Protein AF-A0A443S3I1-F1 (afdb_monomer)

Mean predicted aligned error: 8.2 Å

Nearest PDB structures (foldseek):
  3vgo-assembly1_A  TM=4.496E-01  e=1.758E+00  Homo sapiens
  8gcy-assembly1_A  TM=4.564E-01  e=2.356E+00  Homo sapiens
  3hnp-assembly1_C  TM=3.232E-01  e=4.756E+00  Bacillus cereus ATCC 14579

Sequence (122 aa):
MRLKFSSIVTVADIKLKEYNVKFSNVTFQVNGKDVEHPEMYSLLADYLSEPFTVKRSNNDEIELYLNRNHTLLSTNVQRGFVTLFDVNFAQLKLNESDYETTEECIYGVCKTKYRVYSNKES

Solvent-accessible surface area (backbone atoms only — not comparable to full-atom values): 7464 Å² total; per-residue (Å²): 139,50,80,46,81,48,60,51,76,48,78,44,80,78,50,102,49,35,34,36,40,30,39,37,80,63,46,47,24,53,74,85,37,78,58,84,65,54,70,69,58,46,52,47,36,55,55,45,43,46,58,34,38,41,36,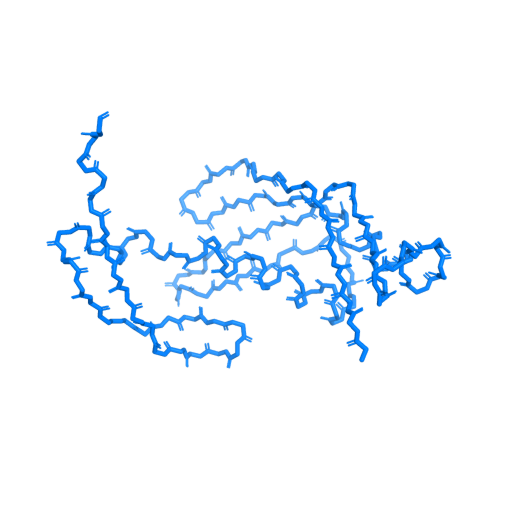49,48,95,84,70,46,82,42,79,50,64,89,61,94,66,54,72,67,46,51,48,53,53,48,50,55,52,47,69,68,57,60,52,70,89,71,55,56,84,90,44,57,66,52,76,51,78,46,82,44,90,92,42,84,38,83,45,79,50,72,55,76,80,81,73,82,128

InterPro domains:
  IPR001747 Vitellogenin, N-terminal [PF01347] (4-120)
  IPR015816 Vitellinogen, beta-sheet N-terminal [G3DSA:2.30.230.10] (1-122)
  IPR015819 Lipid transport protein, beta-sheet shell [SSF56968] (3-120)

Structure (mmCIF, N/CA/C/O backbone):
data_AF-A0A443S3I1-F1
#
_entry.id   AF-A0A443S3I1-F1
#
loop_
_atom_site.group_PDB
_atom_site.id
_atom_site.type_symbol
_atom_site.label_atom_id
_atom_site.label_alt_id
_atom_site.label_comp_id
_atom_site.label_asym_id
_atom_site.label_entity_id
_atom_site.label_seq_id
_atom_site.pdbx_PDB_ins_code
_atom_site.Cartn_x
_atom_site.Cartn_y
_atom_site.Cartn_z
_atom_site.occupancy
_atom_site.B_iso_or_equiv
_atom_site.auth_seq_id
_atom_site.auth_comp_id
_atom_site.auth_asym_id
_atom_site.auth_atom_id
_atom_site.pdbx_PDB_model_num
ATOM 1 N N . MET A 1 1 ? 12.465 14.979 -13.920 1.00 71.69 1 MET A N 1
ATOM 2 C CA . MET A 1 1 ? 12.136 13.575 -14.247 1.00 71.69 1 MET A CA 1
ATOM 3 C C . MET A 1 1 ? 10.740 13.285 -13.720 1.00 71.69 1 MET A C 1
ATOM 5 O O . MET A 1 1 ? 10.499 13.579 -12.557 1.00 71.69 1 MET A O 1
ATOM 9 N N . ARG A 1 2 ? 9.816 12.798 -14.556 1.00 79.88 2 ARG A N 1
ATOM 10 C CA . ARG A 1 2 ? 8.466 12.393 -14.123 1.00 79.88 2 ARG A CA 1
ATOM 11 C C . ARG A 1 2 ? 8.374 10.872 -14.162 1.00 79.88 2 ARG A C 1
ATOM 13 O O . ARG A 1 2 ? 8.571 10.303 -15.230 1.00 79.88 2 ARG A O 1
ATOM 20 N N . LEU A 1 3 ? 8.084 10.248 -13.026 1.00 83.38 3 LEU A N 1
ATOM 21 C CA . LEU A 1 3 ? 7.825 8.815 -12.920 1.00 83.38 3 LEU A CA 1
ATOM 22 C C . LEU A 1 3 ? 6.336 8.614 -12.648 1.00 83.38 3 LEU A C 1
ATOM 24 O O . LEU A 1 3 ? 5.780 9.264 -11.764 1.00 83.38 3 LEU A O 1
ATOM 28 N N . LYS A 1 4 ? 5.700 7.720 -13.398 1.00 88.69 4 LYS A N 1
ATOM 29 C CA . LYS A 1 4 ? 4.339 7.258 -13.140 1.00 88.69 4 LYS A CA 1
ATOM 30 C C . LYS A 1 4 ? 4.385 5.758 -12.889 1.00 88.69 4 LYS A C 1
ATOM 32 O O . LYS A 1 4 ? 4.983 5.022 -13.665 1.00 88.69 4 LYS A O 1
ATOM 37 N N . PHE A 1 5 ? 3.741 5.344 -11.810 1.00 88.50 5 PHE A N 1
ATOM 38 C CA . PHE A 1 5 ? 3.468 3.958 -11.455 1.00 88.50 5 PHE A CA 1
ATOM 39 C C . PHE A 1 5 ? 1.975 3.712 -11.677 1.00 88.50 5 PHE A C 1
ATOM 41 O O . PHE A 1 5 ? 1.154 4.586 -11.392 1.00 88.50 5 PHE A O 1
ATOM 48 N N . SER A 1 6 ? 1.606 2.572 -12.248 1.00 91.62 6 SER A N 1
ATOM 49 C CA . SER A 1 6 ? 0.208 2.167 -12.425 1.00 91.62 6 SER A CA 1
ATOM 50 C C . SER A 1 6 ? 0.053 0.702 -12.049 1.00 91.62 6 SER A C 1
ATOM 52 O O . SER A 1 6 ? 0.942 -0.102 -12.310 1.00 91.62 6 SER A O 1
ATOM 54 N N . SER A 1 7 ? -1.056 0.365 -11.396 1.00 94.25 7 SER A N 1
ATOM 55 C CA . SER A 1 7 ? -1.347 -0.993 -10.948 1.00 94.25 7 SER A CA 1
ATOM 56 C C . SER A 1 7 ? -2.841 -1.157 -10.671 1.00 94.25 7 SER A C 1
ATOM 58 O O . SER A 1 7 ? -3.531 -0.188 -10.351 1.00 94.25 7 SER A O 1
ATOM 60 N N . ILE A 1 8 ? -3.330 -2.392 -10.778 1.00 94.75 8 ILE A N 1
ATOM 61 C CA . ILE A 1 8 ? -4.607 -2.823 -10.210 1.00 94.75 8 ILE A CA 1
ATOM 62 C C . ILE A 1 8 ? -4.341 -3.279 -8.779 1.00 94.75 8 ILE A C 1
ATOM 64 O O . ILE A 1 8 ? -3.551 -4.198 -8.573 1.00 94.75 8 ILE A O 1
ATOM 68 N N . VAL A 1 9 ? -5.013 -2.676 -7.798 1.00 94.19 9 VAL A N 1
ATOM 69 C CA . VAL A 1 9 ? -4.821 -3.042 -6.390 1.00 94.19 9 VAL A CA 1
ATOM 70 C C . VAL A 1 9 ? -5.990 -3.865 -5.880 1.00 94.19 9 VAL A C 1
ATOM 72 O O . VAL A 1 9 ? -7.146 -3.471 -6.017 1.00 94.19 9 VAL A O 1
ATOM 75 N N . THR A 1 10 ? -5.684 -5.009 -5.277 1.00 94.31 10 THR A N 1
ATOM 76 C CA . THR A 1 10 ? -6.655 -5.857 -4.586 1.00 94.31 10 THR A CA 1
ATOM 77 C C . THR A 1 10 ? -6.433 -5.750 -3.086 1.00 94.31 10 THR A C 1
ATOM 79 O O . THR A 1 10 ? -5.316 -5.957 -2.615 1.00 94.31 10 THR A O 1
ATOM 82 N N . VAL A 1 11 ? -7.506 -5.453 -2.352 1.00 91.75 11 VAL A N 1
ATOM 83 C CA . VAL A 1 11 ? -7.553 -5.504 -0.887 1.00 91.75 11 VAL A CA 1
ATOM 84 C C . VAL A 1 11 ? -8.514 -6.622 -0.495 1.00 91.75 11 VAL A C 1
ATOM 86 O O . VAL A 1 11 ? -9.658 -6.635 -0.948 1.00 91.75 11 VAL A O 1
ATOM 89 N N . ALA A 1 12 ? -8.039 -7.582 0.293 1.00 91.06 12 ALA A N 1
ATOM 90 C CA . ALA A 1 12 ? -8.767 -8.800 0.639 1.00 91.06 12 ALA A CA 1
ATOM 91 C C . ALA A 1 12 ? -8.620 -9.148 2.128 1.00 91.06 12 ALA A C 1
ATOM 93 O O . ALA A 1 12 ? -7.814 -8.550 2.841 1.00 91.06 12 ALA A O 1
ATOM 94 N N . ASP A 1 13 ? -9.414 -10.123 2.584 1.00 89.38 13 ASP A N 1
ATOM 95 C CA . ASP A 1 13 ? -9.399 -10.663 3.953 1.00 89.38 13 ASP A CA 1
ATOM 96 C C . ASP A 1 13 ? -9.513 -9.591 5.049 1.00 89.38 13 ASP A C 1
ATOM 98 O O . ASP A 1 13 ? -8.824 -9.639 6.067 1.00 89.38 13 ASP A O 1
ATOM 102 N N . ILE A 1 14 ? -10.385 -8.604 4.825 1.00 86.12 14 ILE A N 1
ATOM 103 C CA . ILE A 1 14 ? -10.534 -7.442 5.702 1.00 86.12 14 ILE A CA 1
ATOM 104 C C . ILE A 1 14 ? -11.123 -7.872 7.052 1.00 86.12 14 ILE A C 1
ATOM 106 O O . ILE A 1 14 ? -12.287 -8.261 7.158 1.00 86.12 14 ILE A O 1
ATOM 110 N N . LYS A 1 15 ? -10.309 -7.752 8.098 1.00 83.12 15 LYS A N 1
ATOM 111 C CA . LYS A 1 15 ? -10.668 -7.856 9.517 1.00 83.12 15 LYS A CA 1
ATOM 112 C C . LYS A 1 15 ? -10.506 -6.482 10.173 1.00 83.12 15 LYS A C 1
ATOM 114 O O . LYS A 1 15 ? -9.888 -5.585 9.611 1.00 83.12 15 LYS A O 1
ATOM 119 N N . LEU A 1 16 ? -10.999 -6.335 11.406 1.00 73.25 16 LEU A N 1
ATOM 120 C CA . LEU A 1 16 ? -11.066 -5.054 12.134 1.00 73.25 16 LEU A CA 1
ATOM 121 C C . LEU A 1 16 ? -9.765 -4.219 12.113 1.00 73.25 16 LEU A C 1
ATOM 123 O O . LEU A 1 16 ? -9.832 -2.996 12.092 1.00 73.25 16 LEU A O 1
ATOM 127 N N . LYS A 1 17 ? -8.593 -4.864 12.133 1.00 80.38 17 LYS A N 1
ATOM 128 C CA . LYS A 1 17 ? -7.273 -4.208 12.138 1.00 80.38 17 LYS A CA 1
ATOM 129 C C . LYS A 1 17 ? -6.256 -4.897 11.228 1.00 80.38 17 LYS A C 1
ATOM 131 O O . LYS A 1 17 ? -5.058 -4.723 11.412 1.00 80.38 17 LYS A O 1
ATOM 136 N N . GLU A 1 18 ? -6.708 -5.735 10.304 1.00 88.19 18 GLU A N 1
ATOM 137 C CA . GLU A 1 18 ? -5.821 -6.548 9.472 1.00 88.19 18 GLU A CA 1
ATOM 138 C C . GLU A 1 18 ? -6.440 -6.742 8.094 1.00 88.19 18 GLU A C 1
ATOM 140 O O . GLU A 1 18 ? -7.622 -7.062 7.998 1.00 88.19 18 GLU A O 1
ATOM 145 N N . TYR A 1 19 ? -5.656 -6.563 7.038 1.00 90.88 19 TYR A N 1
ATOM 146 C CA . TYR A 1 19 ? -6.077 -6.856 5.670 1.00 90.88 19 TYR A CA 1
ATOM 147 C C . TYR A 1 19 ? -4.872 -7.176 4.786 1.00 90.88 19 TYR A C 1
ATOM 149 O O . TYR A 1 19 ? -3.740 -6.785 5.078 1.00 90.88 19 TYR A O 1
ATOM 157 N N . ASN A 1 20 ? -5.116 -7.889 3.691 1.00 93.00 20 ASN A N 1
ATOM 158 C CA . ASN A 1 20 ? -4.096 -8.249 2.711 1.00 93.00 20 ASN A CA 1
ATOM 159 C C . ASN A 1 20 ? -4.184 -7.332 1.493 1.00 93.00 20 ASN A C 1
ATOM 161 O O . ASN A 1 20 ? -5.276 -7.059 0.994 1.00 93.00 20 ASN A O 1
ATOM 165 N N . VAL A 1 21 ? -3.035 -6.886 0.991 1.00 94.31 21 VAL A N 1
ATOM 166 C CA . VAL A 1 21 ? -2.928 -6.027 -0.193 1.00 94.31 21 VAL A CA 1
ATOM 167 C C . VAL A 1 21 ? -2.063 -6.708 -1.243 1.00 94.31 21 VAL A C 1
ATOM 169 O O . VAL A 1 21 ? -1.023 -7.284 -0.928 1.00 94.31 21 VAL A O 1
ATOM 172 N N . LYS A 1 22 ? -2.476 -6.616 -2.509 1.00 95.62 22 L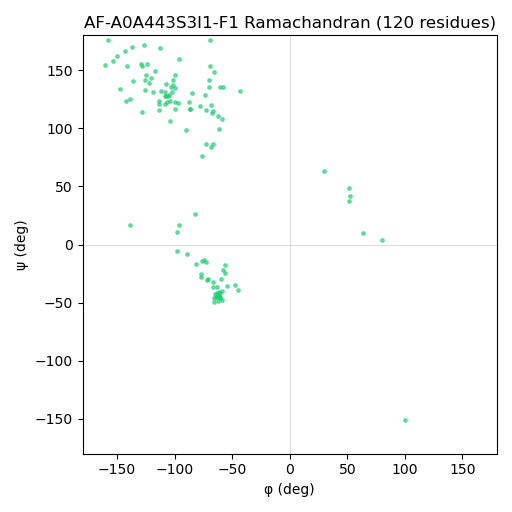YS A N 1
ATOM 173 C CA . LYS A 1 22 ? -1.684 -7.055 -3.660 1.00 95.62 22 LYS A CA 1
ATOM 174 C C . LYS A 1 22 ? -1.791 -6.053 -4.800 1.00 95.62 22 LYS A C 1
ATOM 176 O O . LYS A 1 22 ? -2.889 -5.769 -5.280 1.00 95.62 22 LYS A O 1
ATOM 181 N N . PHE A 1 23 ? -0.647 -5.579 -5.277 1.00 95.00 23 PHE A N 1
ATOM 182 C CA . PHE A 1 23 ? -0.552 -4.849 -6.537 1.00 95.00 23 PHE A CA 1
ATOM 183 C C . PHE A 1 23 ? -0.433 -5.859 -7.682 1.00 95.00 23 PHE A C 1
ATOM 185 O O . PHE A 1 23 ? 0.355 -6.795 -7.626 1.00 95.00 23 PHE A O 1
ATOM 192 N N . SER A 1 24 ? -1.245 -5.707 -8.717 1.00 93.94 24 SER A N 1
ATOM 193 C CA . SER A 1 24 ? -1.216 -6.533 -9.928 1.00 93.94 24 SER A CA 1
ATOM 194 C C . SER A 1 24 ? -1.036 -5.641 -11.151 1.00 93.94 24 SER A C 1
ATOM 196 O O . SER A 1 24 ? -1.375 -4.456 -11.114 1.00 93.94 24 SER A O 1
ATOM 198 N N . ASN A 1 25 ? -0.503 -6.196 -12.241 1.00 92.81 25 ASN A N 1
ATOM 199 C CA . ASN A 1 25 ? -0.239 -5.465 -13.488 1.00 92.81 25 ASN A CA 1
ATOM 200 C C . ASN A 1 25 ? 0.557 -4.168 -13.255 1.00 92.81 25 ASN A C 1
ATOM 202 O O . ASN A 1 25 ? 0.159 -3.096 -13.709 1.00 92.81 25 ASN A O 1
ATOM 206 N N . VAL A 1 26 ? 1.647 -4.262 -12.487 1.00 91.19 26 VAL A N 1
ATOM 207 C CA . VAL A 1 26 ? 2.510 -3.119 -12.178 1.00 91.19 26 VAL A CA 1
ATOM 208 C C . VAL A 1 26 ? 3.237 -2.657 -13.440 1.00 91.19 26 VAL A C 1
ATOM 210 O O . VAL A 1 26 ? 4.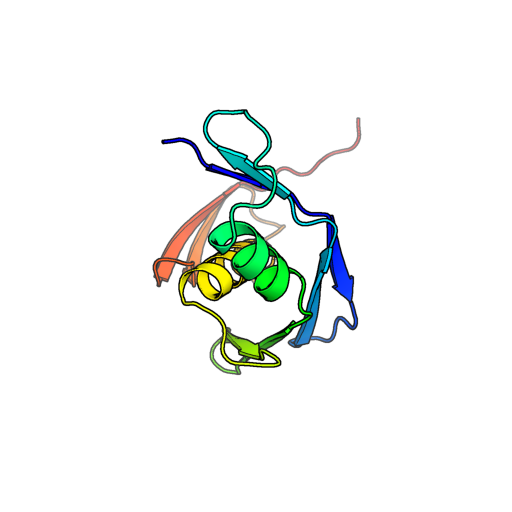013 -3.411 -14.025 1.00 91.19 26 VAL A O 1
ATOM 213 N N . THR A 1 27 ? 3.021 -1.403 -13.835 1.00 90.19 27 THR A N 1
ATOM 214 C CA . THR A 1 27 ? 3.702 -0.763 -14.967 1.00 90.19 27 THR A CA 1
ATOM 215 C C . THR A 1 27 ? 4.310 0.578 -14.571 1.00 90.19 27 THR A C 1
ATOM 217 O O . THR A 1 27 ? 3.856 1.254 -13.641 1.00 90.19 27 THR A O 1
ATOM 220 N N . PHE A 1 28 ? 5.358 0.972 -15.297 1.00 89.50 28 PHE A N 1
ATOM 221 C CA . PHE A 1 28 ? 6.069 2.227 -15.085 1.00 89.50 28 PHE A CA 1
ATOM 222 C C . PHE A 1 28 ? 6.146 3.040 -16.373 1.00 89.50 28 PHE A C 1
ATOM 224 O O . PHE A 1 28 ? 6.379 2.497 -17.452 1.00 89.50 28 PHE A O 1
ATOM 231 N N . GLN A 1 29 ? 6.013 4.359 -16.240 1.00 89.94 29 GLN A N 1
ATOM 232 C CA . GLN A 1 29 ? 6.293 5.316 -17.305 1.00 89.94 29 GLN A CA 1
ATOM 233 C C . GLN A 1 29 ? 7.295 6.363 -16.821 1.00 89.94 29 GLN A C 1
ATOM 235 O O . GLN A 1 29 ? 7.111 6.960 -15.756 1.00 89.94 29 GLN A O 1
ATOM 240 N N . VAL A 1 30 ? 8.321 6.644 -17.624 1.00 87.75 30 VAL A N 1
ATOM 241 C CA . VAL A 1 30 ? 9.288 7.722 -17.371 1.00 87.75 30 VAL A CA 1
ATOM 242 C C . VAL A 1 30 ? 9.124 8.781 -18.449 1.00 87.75 30 VAL A C 1
ATOM 244 O O . VAL A 1 30 ? 9.238 8.512 -19.641 1.00 87.75 30 VAL A O 1
ATOM 247 N N . ASN A 1 31 ? 8.824 10.008 -18.024 1.00 88.94 31 ASN A N 1
ATOM 248 C CA . ASN A 1 31 ? 8.513 11.138 -18.902 1.00 88.94 31 ASN A CA 1
ATOM 249 C C . ASN A 1 31 ? 7.415 10.804 -19.937 1.00 88.94 31 ASN A C 1
ATOM 251 O O . ASN A 1 31 ? 7.480 11.243 -21.082 1.00 88.94 31 ASN A O 1
ATOM 255 N N . GLY A 1 32 ? 6.413 10.021 -19.518 1.00 85.69 32 GLY A N 1
ATOM 256 C CA . GLY A 1 32 ? 5.259 9.642 -20.339 1.00 85.69 32 GLY A CA 1
ATOM 257 C C . GLY A 1 32 ? 5.504 8.498 -21.324 1.00 85.69 32 GLY A C 1
ATOM 258 O O . GLY A 1 32 ? 4.601 8.178 -22.087 1.00 85.69 32 GLY A O 1
ATOM 259 N N . LYS A 1 33 ? 6.693 7.886 -21.317 1.00 86.94 33 LYS A N 1
ATOM 260 C CA . LYS A 1 33 ? 7.004 6.710 -22.135 1.00 86.94 33 LYS A CA 1
ATOM 261 C C . LYS A 1 33 ? 6.975 5.457 -21.281 1.00 86.94 33 LYS A C 1
ATOM 263 O O . LYS A 1 33 ? 7.530 5.480 -20.180 1.00 86.94 33 LYS A O 1
ATOM 268 N N . ASP A 1 34 ? 6.352 4.401 -21.794 1.00 85.00 34 ASP A N 1
ATOM 269 C CA . ASP A 1 34 ? 6.380 3.090 -21.156 1.00 85.00 34 ASP A CA 1
ATOM 270 C C . ASP A 1 34 ? 7.820 2.613 -21.003 1.00 85.00 34 ASP A C 1
ATOM 272 O O . ASP A 1 34 ? 8.673 2.782 -21.879 1.00 85.00 34 ASP A O 1
ATOM 276 N N . VAL A 1 35 ? 8.096 2.085 -19.821 1.00 82.69 35 VAL A N 1
ATOM 277 C CA . VAL A 1 35 ? 9.399 1.561 -19.460 1.00 82.69 35 VAL A CA 1
ATOM 278 C C . VAL A 1 35 ? 9.408 0.086 -19.837 1.00 82.69 35 VAL A C 1
ATOM 280 O O . VAL A 1 35 ? 8.898 -0.752 -19.096 1.00 82.69 35 VAL A O 1
ATOM 283 N N . GLU A 1 36 ? 9.989 -0.236 -20.992 1.00 67.81 36 GLU A N 1
ATOM 284 C CA . GLU A 1 36 ? 10.258 -1.623 -21.381 1.00 67.81 36 GLU A CA 1
ATOM 285 C C . GLU A 1 36 ? 11.428 -2.160 -20.539 1.00 67.81 36 GLU A C 1
ATOM 287 O O . GLU A 1 36 ? 12.598 -2.002 -20.875 1.00 67.81 36 GLU A O 1
ATOM 292 N N . HIS A 1 37 ? 11.085 -2.682 -19.360 1.00 65.00 37 HIS A N 1
ATOM 293 C CA . HIS A 1 37 ? 11.905 -3.468 -18.428 1.00 65.00 37 HIS A CA 1
ATOM 294 C C . HIS A 1 37 ? 13.433 -3.207 -18.382 1.00 65.00 37 HIS A C 1
ATOM 296 O O . HIS A 1 37 ? 14.217 -4.138 -18.563 1.00 65.00 37 HIS A O 1
ATOM 302 N N . PRO A 1 38 ? 13.917 -2.010 -18.001 1.00 64.12 38 PRO A N 1
ATOM 303 C CA . PRO A 1 38 ? 15.234 -1.890 -17.392 1.00 64.12 38 PRO A CA 1
ATOM 304 C C . PRO A 1 38 ? 15.230 -2.726 -16.106 1.00 64.12 38 PRO A C 1
ATOM 306 O O . PRO A 1 38 ? 14.276 -2.645 -15.326 1.00 64.12 38 PRO A O 1
ATOM 309 N N . GLU A 1 39 ? 16.286 -3.505 -15.873 1.00 73.88 39 GLU A N 1
ATOM 310 C CA . GLU A 1 39 ? 16.405 -4.486 -14.777 1.00 73.88 39 GLU A CA 1
ATOM 311 C C . GLU A 1 39 ? 15.930 -3.945 -13.415 1.00 73.88 39 GLU A C 1
ATOM 313 O O . GLU A 1 39 ? 15.220 -4.626 -12.676 1.00 73.88 39 GLU A O 1
ATOM 318 N N . MET A 1 40 ? 16.225 -2.673 -13.123 1.00 77.69 40 MET A N 1
ATOM 319 C CA . MET A 1 40 ? 15.790 -1.982 -11.904 1.00 77.69 40 MET A CA 1
ATOM 320 C C . MET A 1 40 ? 14.260 -1.878 -11.760 1.00 77.69 40 MET A C 1
ATOM 322 O O . MET A 1 40 ? 13.732 -2.112 -10.675 1.00 77.69 40 MET A O 1
ATOM 326 N N . TYR A 1 41 ? 13.533 -1.532 -12.827 1.00 83.00 41 TYR A N 1
ATOM 327 C CA . TYR A 1 41 ? 12.069 -1.413 -12.776 1.00 83.00 41 TYR A CA 1
ATOM 328 C C . TYR A 1 41 ? 11.388 -2.775 -12.809 1.00 83.00 41 TYR A C 1
ATOM 330 O O . TYR A 1 41 ? 10.314 -2.920 -12.233 1.00 83.00 41 TYR A O 1
ATOM 338 N N . SER A 1 42 ? 12.023 -3.773 -13.429 1.00 83.50 42 SER A N 1
ATOM 339 C CA . SER A 1 42 ? 11.560 -5.158 -13.347 1.00 83.50 42 SER A CA 1
ATOM 340 C C . SER A 1 42 ? 11.629 -5.672 -11.910 1.00 83.50 42 SER A C 1
ATOM 342 O O . SER A 1 42 ? 10.658 -6.235 -11.415 1.00 83.50 42 SER A O 1
ATOM 344 N N . LEU A 1 43 ? 12.740 -5.418 -11.212 1.00 87.19 43 LEU A N 1
ATOM 345 C CA . LEU A 1 43 ? 12.893 -5.798 -9.810 1.00 87.19 43 LEU A CA 1
ATOM 346 C C . LEU A 1 43 ? 11.912 -5.042 -8.901 1.00 87.19 43 LEU A C 1
ATOM 348 O O . LEU A 1 43 ? 11.292 -5.632 -8.019 1.00 87.19 43 LEU A O 1
ATOM 352 N N . LEU A 1 44 ? 11.729 -3.739 -9.133 1.00 88.50 44 LEU A N 1
ATOM 353 C CA . LEU A 1 44 ? 10.751 -2.948 -8.389 1.00 88.50 44 LEU A CA 1
ATOM 354 C C . LEU A 1 44 ? 9.315 -3.442 -8.627 1.00 88.50 44 LEU A C 1
ATOM 356 O O . LEU A 1 44 ? 8.542 -3.526 -7.675 1.00 88.50 44 LEU A O 1
ATOM 360 N N . ALA A 1 45 ? 8.959 -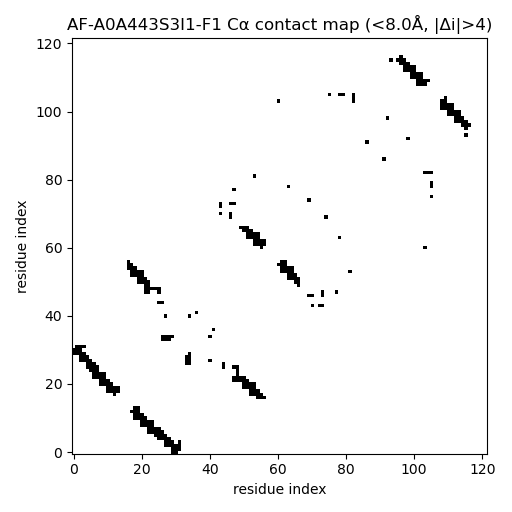3.783 -9.871 1.00 89.50 45 ALA A N 1
ATOM 361 C CA . ALA A 1 45 ? 7.659 -4.365 -10.201 1.00 89.50 45 ALA A CA 1
ATOM 362 C C . ALA A 1 45 ? 7.436 -5.696 -9.476 1.00 89.50 45 ALA A C 1
ATOM 364 O O . ALA A 1 45 ? 6.346 -5.919 -8.953 1.00 89.50 45 ALA A O 1
ATOM 365 N N . ASP A 1 46 ? 8.464 -6.545 -9.414 1.00 91.06 46 ASP A N 1
ATOM 366 C CA . ASP A 1 46 ? 8.423 -7.833 -8.720 1.00 91.06 46 ASP A CA 1
ATOM 367 C C . ASP A 1 46 ? 8.184 -7.651 -7.214 1.00 91.06 46 ASP A C 1
ATOM 369 O O . ASP A 1 46 ? 7.258 -8.240 -6.662 1.00 91.06 46 ASP A O 1
ATOM 373 N N . TYR A 1 47 ? 8.928 -6.754 -6.554 1.00 92.50 47 TYR A N 1
ATOM 374 C CA . TYR A 1 47 ? 8.690 -6.444 -5.139 1.00 92.50 47 TYR A CA 1
ATOM 375 C C . TYR A 1 47 ? 7.290 -5.890 -4.888 1.00 92.50 47 TYR A C 1
ATOM 377 O O . TYR A 1 47 ? 6.614 -6.327 -3.962 1.00 92.50 47 TYR A O 1
ATOM 385 N N . LEU A 1 48 ? 6.824 -4.950 -5.712 1.00 92.31 48 LEU A N 1
ATOM 386 C CA . LEU A 1 48 ? 5.493 -4.373 -5.530 1.00 92.31 48 LEU A CA 1
ATOM 387 C C . LEU A 1 48 ? 4.380 -5.392 -5.776 1.00 92.31 48 LEU A C 1
ATOM 389 O O . LEU A 1 48 ? 3.349 -5.314 -5.116 1.00 92.31 48 LEU A O 1
ATOM 393 N N . SER A 1 49 ? 4.584 -6.346 -6.685 1.00 93.62 49 SER A N 1
ATOM 394 C CA . SER A 1 49 ? 3.568 -7.343 -7.037 1.00 93.62 49 SER A CA 1
ATOM 395 C C . SER A 1 49 ? 3.381 -8.432 -5.979 1.00 93.62 49 SER A C 1
ATOM 397 O O . SER A 1 49 ? 2.405 -9.192 -6.031 1.00 93.62 49 SER A O 1
ATOM 399 N N . GLU A 1 50 ? 4.297 -8.528 -5.016 1.00 94.12 50 GLU A N 1
ATOM 400 C CA . GLU A 1 50 ? 4.138 -9.452 -3.905 1.00 94.12 50 GLU A CA 1
ATOM 401 C C . GLU A 1 50 ? 3.017 -9.007 -2.966 1.00 94.12 50 GLU A C 1
ATOM 403 O O . GLU A 1 50 ? 2.935 -7.832 -2.595 1.00 94.12 50 GLU A O 1
ATOM 408 N N . PRO A 1 51 ? 2.158 -9.946 -2.538 1.00 95.00 51 PRO A N 1
ATOM 409 C CA . PRO A 1 51 ? 1.168 -9.642 -1.528 1.00 95.00 51 PRO A CA 1
ATOM 410 C C . PRO A 1 51 ? 1.856 -9.322 -0.198 1.00 95.00 51 PRO A C 1
ATOM 412 O O . PRO A 1 51 ? 2.900 -9.892 0.130 1.00 95.00 51 PRO A O 1
ATOM 415 N N . PHE A 1 52 ? 1.241 -8.446 0.583 1.00 95.50 52 PHE A N 1
ATOM 416 C CA . PHE A 1 52 ? 1.677 -8.111 1.933 1.00 95.50 52 PHE A CA 1
ATOM 417 C C . PHE A 1 52 ? 0.471 -7.920 2.848 1.00 95.50 52 PHE A C 1
ATOM 419 O O . PHE A 1 52 ? -0.627 -7.582 2.396 1.00 95.50 52 PHE A O 1
ATOM 426 N N . THR A 1 53 ? 0.678 -8.145 4.141 1.00 94.56 53 THR A N 1
ATOM 427 C CA . THR A 1 53 ? -0.359 -7.944 5.155 1.00 94.56 53 THR A CA 1
ATOM 428 C C . THR A 1 53 ? -0.144 -6.609 5.842 1.00 94.56 53 THR A C 1
ATOM 430 O O . THR A 1 53 ? 0.972 -6.272 6.241 1.00 94.56 53 THR A O 1
ATOM 433 N N . VAL A 1 54 ? -1.225 -5.860 6.007 1.00 91.62 54 VAL A N 1
ATOM 434 C CA . VAL A 1 54 ? -1.260 -4.643 6.808 1.00 91.62 54 VAL A CA 1
ATOM 435 C C . VAL A 1 54 ? -1.910 -4.978 8.134 1.00 91.62 54 VAL A C 1
ATOM 437 O O . VAL A 1 54 ? -2.987 -5.579 8.149 1.00 91.62 54 VAL A O 1
ATOM 440 N N . LYS A 1 55 ? -1.283 -4.577 9.240 1.00 89.25 55 LYS A N 1
ATOM 441 C CA . LYS A 1 55 ? -1.906 -4.615 10.564 1.00 89.25 55 LYS A CA 1
ATOM 442 C C . LYS A 1 55 ? -1.865 -3.247 11.212 1.00 89.25 55 LYS A C 1
ATOM 444 O O . LYS A 1 55 ? -0.905 -2.505 11.039 1.00 89.25 55 LYS A O 1
ATOM 449 N N . ARG A 1 56 ? -2.903 -2.941 11.984 1.00 81.62 56 ARG A N 1
ATOM 450 C CA . ARG A 1 56 ? -2.926 -1.774 12.859 1.00 81.62 56 ARG A CA 1
ATOM 451 C C . ARG A 1 56 ? -2.604 -2.211 14.278 1.00 81.62 56 ARG A C 1
ATOM 453 O O . ARG A 1 56 ? -3.301 -3.071 14.827 1.00 81.62 56 ARG A O 1
ATOM 460 N N . SER A 1 57 ? -1.562 -1.631 14.861 1.00 77.31 57 SER A N 1
ATOM 461 C CA . SER A 1 57 ? -1.180 -1.923 16.238 1.00 77.31 57 SER A CA 1
ATOM 462 C C . SER A 1 57 ? -2.225 -1.373 17.224 1.00 77.31 57 SER A C 1
ATOM 464 O O . SER A 1 57 ? -3.224 -0.736 16.862 1.00 77.31 57 SER A O 1
ATOM 466 N N . ASN A 1 58 ? -2.039 -1.649 18.514 1.00 71.94 58 ASN A N 1
ATOM 467 C CA . ASN A 1 58 ? -2.892 -1.064 19.551 1.00 71.94 58 ASN A CA 1
ATOM 468 C C . ASN A 1 58 ? -2.617 0.428 19.784 1.00 71.94 58 ASN A C 1
ATOM 470 O O . ASN A 1 58 ? -3.469 1.093 20.362 1.00 71.94 58 ASN A O 1
ATOM 474 N N . ASN A 1 59 ? -1.486 0.940 19.290 1.00 70.38 59 ASN A N 1
ATOM 475 C CA . ASN A 1 59 ? -1.125 2.359 19.324 1.00 70.38 59 ASN A CA 1
ATOM 476 C C . ASN A 1 59 ? -1.475 3.075 18.007 1.00 70.38 59 ASN A C 1
ATOM 478 O O . ASN A 1 59 ? -0.940 4.139 17.726 1.00 70.38 59 ASN A O 1
ATOM 482 N N . ASP A 1 60 ? -2.337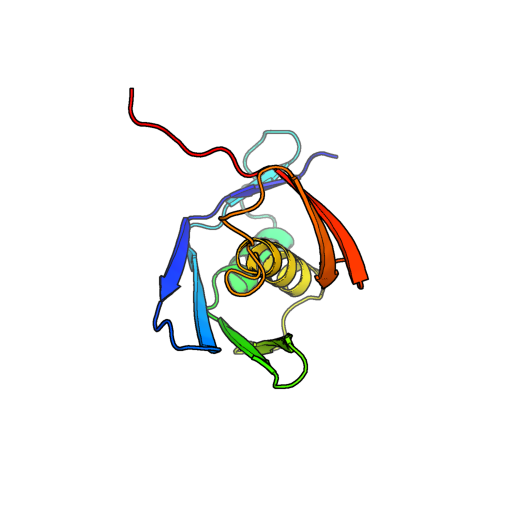 2.462 17.193 1.00 69.69 60 ASP A N 1
ATOM 483 C CA . ASP A 1 60 ? -2.764 2.928 15.871 1.00 69.69 60 ASP A CA 1
ATOM 484 C C . ASP A 1 60 ? -1.673 3.023 14.793 1.00 69.69 60 ASP A C 1
ATOM 486 O O . ASP A 1 60 ? -1.973 3.473 13.688 1.00 69.69 60 ASP A O 1
ATOM 490 N N . GLU A 1 61 ? -0.473 2.498 15.059 1.00 77.00 61 GLU A N 1
ATOM 491 C CA . GLU A 1 61 ? 0.626 2.435 14.088 1.00 77.00 61 GLU A CA 1
ATOM 492 C C . GLU A 1 61 ? 0.336 1.422 12.970 1.00 77.00 61 GLU A C 1
ATOM 494 O O . GLU A 1 61 ? -0.201 0.330 13.209 1.00 77.00 61 GLU A O 1
ATOM 499 N N . ILE A 1 62 ? 0.728 1.772 11.744 1.00 81.56 62 ILE A N 1
ATOM 500 C CA . ILE A 1 62 ? 0.616 0.902 10.568 1.00 81.56 62 ILE A CA 1
ATOM 501 C C . ILE A 1 62 ? 1.847 -0.003 10.463 1.00 81.56 62 ILE A C 1
ATOM 503 O O . ILE A 1 62 ? 2.962 0.449 10.190 1.00 81.56 62 ILE A O 1
ATOM 507 N N . GLU A 1 63 ? 1.625 -1.309 10.566 1.00 87.81 63 GLU A N 1
ATOM 508 C CA . GLU A 1 63 ? 2.645 -2.338 10.396 1.00 87.81 63 GLU A CA 1
ATOM 509 C C . GLU A 1 63 ? 2.470 -3.059 9.052 1.00 87.81 63 GLU A C 1
ATOM 511 O O . GLU A 1 63 ? 1.389 -3.563 8.733 1.00 87.81 63 GLU A O 1
ATOM 516 N N . LEU A 1 64 ? 3.548 -3.140 8.265 1.00 90.81 64 LEU A N 1
ATOM 517 C CA . LEU A 1 64 ? 3.589 -3.902 7.014 1.00 90.81 64 LEU A CA 1
ATOM 518 C C . LEU A 1 64 ? 4.364 -5.205 7.208 1.00 90.81 64 LEU A C 1
ATOM 520 O O . LEU A 1 64 ? 5.544 -5.188 7.556 1.00 90.81 64 LEU A O 1
ATOM 524 N N . TYR A 1 65 ? 3.718 -6.328 6.914 1.00 93.06 65 TYR A N 1
ATOM 525 C CA . TYR A 1 65 ? 4.312 -7.660 6.952 1.00 93.06 65 TYR A CA 1
ATOM 526 C C . TYR A 1 65 ? 4.598 -8.115 5.521 1.00 93.06 65 TYR A C 1
ATOM 528 O O . TYR A 1 65 ? 3.684 -8.435 4.757 1.00 93.06 65 TYR A O 1
ATOM 536 N N . LEU A 1 66 ? 5.882 -8.106 5.163 1.00 92.44 66 LEU A N 1
ATOM 537 C CA . LEU A 1 66 ? 6.383 -8.433 3.828 1.00 92.44 66 LEU A CA 1
ATOM 538 C C . LEU A 1 66 ? 6.902 -9.876 3.792 1.00 92.44 66 LEU A C 1
ATOM 540 O O . LEU A 1 66 ? 7.494 -10.352 4.759 1.00 92.44 66 LEU A O 1
ATOM 544 N N . ASN A 1 67 ? 6.733 -10.561 2.659 1.00 88.06 67 ASN A N 1
ATOM 545 C CA . ASN A 1 67 ? 7.157 -11.960 2.500 1.00 88.06 67 ASN A CA 1
ATOM 546 C C . ASN A 1 67 ? 8.677 -12.142 2.320 1.00 88.06 67 ASN A C 1
ATOM 548 O O . ASN A 1 67 ? 9.184 -13.257 2.431 1.00 88.06 67 ASN A O 1
ATOM 552 N N . ARG A 1 68 ? 9.413 -11.063 2.035 1.00 88.75 68 ARG A N 1
ATOM 553 C CA . ARG A 1 68 ? 10.880 -11.034 1.939 1.00 88.75 68 ARG A CA 1
ATOM 554 C C . ARG A 1 68 ? 11.400 -9.613 2.149 1.00 88.75 68 ARG A C 1
ATOM 556 O O . ARG A 1 68 ? 10.626 -8.662 2.237 1.00 88.75 68 ARG A O 1
ATOM 563 N N . ASN A 1 69 ? 12.722 -9.466 2.174 1.00 87.44 69 ASN A N 1
ATOM 564 C CA . ASN A 1 69 ? 13.367 -8.157 2.235 1.00 87.44 69 ASN A CA 1
ATOM 565 C C . ASN A 1 69 ? 13.111 -7.376 0.943 1.00 87.44 69 ASN A C 1
ATOM 567 O O . ASN A 1 69 ? 13.555 -7.764 -0.137 1.00 87.44 69 ASN A O 1
ATOM 571 N N . HIS A 1 70 ? 12.386 -6.273 1.076 1.00 87.81 70 HIS A N 1
ATOM 572 C CA . HIS A 1 70 ? 12.082 -5.339 -0.001 1.00 87.81 70 HIS A CA 1
ATOM 573 C C . HIS A 1 70 ? 13.065 -4.168 0.017 1.00 87.81 70 HIS A C 1
ATOM 575 O O . HIS A 1 70 ? 13.699 -3.870 1.031 1.00 87.81 70 HIS A O 1
ATOM 581 N N . THR A 1 71 ? 13.181 -3.470 -1.110 1.00 87.38 71 THR A N 1
ATOM 582 C CA . THR A 1 71 ? 13.914 -2.198 -1.143 1.00 87.38 71 THR A CA 1
ATOM 583 C C . THR A 1 71 ? 13.157 -1.119 -0.374 1.00 87.38 71 THR A C 1
ATOM 585 O O . THR A 1 71 ? 11.928 -1.123 -0.327 1.00 87.38 71 THR A O 1
ATOM 588 N N . LEU A 1 72 ? 13.875 -0.118 0.140 1.00 86.62 72 LEU A N 1
ATOM 589 C CA . LEU A 1 72 ? 13.245 1.048 0.766 1.00 86.62 72 LEU A CA 1
ATOM 590 C C . LEU A 1 72 ? 12.229 1.732 -0.171 1.00 86.62 72 LEU A C 1
ATOM 592 O O . LEU A 1 72 ? 11.190 2.203 0.281 1.00 86.62 72 LEU A O 1
ATOM 596 N N . LEU A 1 73 ? 12.507 1.758 -1.480 1.00 86.69 73 LEU A N 1
ATOM 597 C CA . LEU A 1 73 ? 11.615 2.351 -2.473 1.00 86.69 73 LEU A CA 1
ATOM 598 C C . LEU A 1 73 ? 10.285 1.591 -2.591 1.00 86.69 73 LEU A C 1
ATOM 600 O O . LEU A 1 73 ? 9.234 2.224 -2.521 1.00 86.69 73 LEU A O 1
ATOM 604 N N . SER A 1 74 ? 10.311 0.261 -2.741 1.00 89.56 74 SER A N 1
ATOM 605 C CA . SER A 1 74 ? 9.082 -0.547 -2.819 1.00 89.56 74 SER A CA 1
ATOM 606 C C . SER A 1 74 ? 8.262 -0.446 -1.536 1.00 89.56 74 SER A C 1
ATOM 608 O O . SER A 1 74 ? 7.057 -0.206 -1.604 1.00 89.56 74 SER A O 1
ATOM 610 N N . THR A 1 75 ? 8.921 -0.510 -0.375 1.00 90.06 75 THR A N 1
ATOM 611 C CA . THR A 1 75 ? 8.255 -0.356 0.923 1.00 90.06 75 THR A CA 1
ATOM 612 C C . THR A 1 75 ? 7.602 1.019 1.058 1.00 90.06 75 THR A C 1
ATOM 614 O O . THR A 1 75 ? 6.471 1.119 1.522 1.00 90.06 75 THR A O 1
ATOM 617 N N . ASN A 1 76 ? 8.255 2.095 0.609 1.00 87.88 76 ASN A N 1
ATOM 618 C CA . ASN A 1 76 ? 7.677 3.441 0.670 1.00 87.88 76 ASN A CA 1
ATOM 619 C C . ASN A 1 76 ? 6.460 3.610 -0.249 1.00 87.88 76 ASN A C 1
ATOM 621 O O . ASN A 1 76 ? 5.504 4.281 0.134 1.00 87.88 76 ASN A O 1
ATOM 625 N N . VAL A 1 77 ? 6.459 2.986 -1.430 1.00 89.31 77 VAL A N 1
ATOM 626 C CA . VAL A 1 77 ? 5.281 2.969 -2.314 1.00 89.31 77 VAL A CA 1
ATOM 627 C C .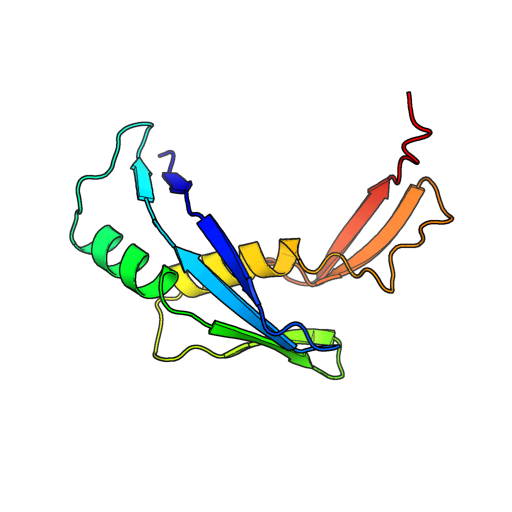 VAL A 1 77 ? 4.118 2.225 -1.649 1.00 89.31 77 VAL A C 1
ATOM 629 O O . VAL A 1 77 ? 3.002 2.742 -1.625 1.00 89.31 77 VAL A O 1
ATOM 632 N N . GLN A 1 78 ? 4.378 1.056 -1.052 1.00 90.56 78 GLN A N 1
ATOM 633 C CA . GLN A 1 78 ? 3.372 0.285 -0.311 1.00 90.56 78 GLN A CA 1
ATOM 634 C C . GLN A 1 78 ? 2.819 1.077 0.882 1.00 90.56 78 GLN A C 1
ATOM 636 O O . GLN A 1 78 ? 1.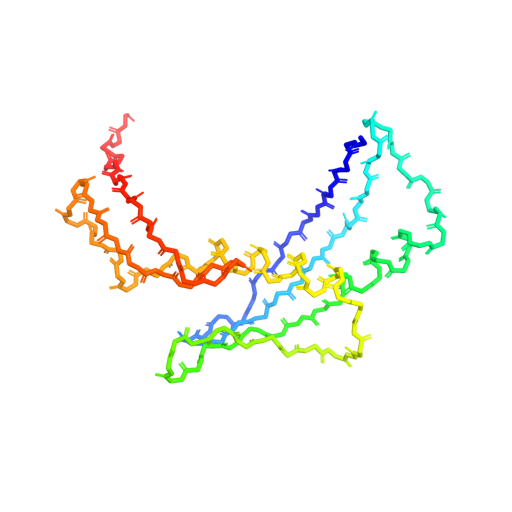602 1.174 1.029 1.00 90.56 78 GLN A O 1
ATOM 641 N N . ARG A 1 79 ? 3.684 1.715 1.686 1.00 87.44 79 ARG A N 1
ATOM 642 C CA . ARG A 1 79 ? 3.269 2.595 2.796 1.00 87.44 79 ARG A CA 1
ATOM 643 C C . ARG A 1 79 ? 2.406 3.749 2.302 1.00 87.44 79 ARG A C 1
ATOM 645 O O . ARG A 1 79 ? 1.338 3.969 2.853 1.00 87.44 79 ARG A O 1
ATOM 652 N N . GLY A 1 80 ? 2.825 4.434 1.236 1.00 86.94 80 GLY A N 1
ATOM 653 C CA . GLY A 1 80 ? 2.067 5.543 0.658 1.00 86.94 80 GLY A CA 1
ATOM 654 C C . GLY A 1 80 ? 0.664 5.140 0.208 1.00 86.94 80 GLY A C 1
ATOM 655 O O . GLY A 1 80 ? -0.283 5.880 0.449 1.00 86.94 80 GLY A O 1
ATOM 656 N N . PHE A 1 81 ? 0.511 3.954 -0.387 1.00 88.50 81 PHE A N 1
ATOM 657 C CA . PHE A 1 81 ? -0.807 3.416 -0.722 1.00 88.50 81 PHE A CA 1
ATOM 658 C C . PHE A 1 81 ? -1.641 3.106 0.525 1.00 88.50 81 PHE A C 1
ATOM 660 O O . PHE A 1 81 ? -2.809 3.475 0.590 1.00 88.50 81 PHE A O 1
ATOM 667 N N . VAL A 1 82 ? -1.047 2.451 1.522 1.00 86.94 82 VAL A N 1
ATOM 668 C CA . VAL A 1 82 ? -1.746 2.078 2.757 1.00 86.94 82 VAL A CA 1
ATOM 669 C C . VAL A 1 82 ? -2.220 3.307 3.532 1.00 86.94 82 VAL A C 1
ATOM 671 O O . VAL A 1 82 ? -3.340 3.301 4.030 1.00 86.94 82 VAL A O 1
ATOM 674 N N . THR A 1 83 ? -1.451 4.398 3.543 1.00 79.44 83 THR A N 1
ATOM 675 C CA . THR A 1 83 ? -1.885 5.681 4.122 1.00 79.44 83 THR A CA 1
ATOM 676 C C . THR A 1 83 ? -3.151 6.234 3.452 1.00 79.44 83 THR A C 1
ATOM 678 O O . THR A 1 83 ? -3.943 6.889 4.115 1.00 79.44 83 THR A O 1
ATOM 681 N N . LEU A 1 84 ? -3.404 5.948 2.166 1.00 77.38 84 LEU A N 1
ATOM 682 C CA . LEU A 1 84 ? -4.660 6.353 1.508 1.00 77.38 84 LEU A CA 1
ATOM 683 C C . LEU A 1 84 ? -5.871 5.557 2.010 1.00 77.38 84 LEU A C 1
ATOM 685 O O . LEU A 1 84 ? -6.987 6.067 1.990 1.00 77.38 84 LEU A O 1
ATOM 689 N N . PHE A 1 85 ? -5.659 4.310 2.435 1.00 71.81 85 PHE A N 1
ATOM 690 C CA . PHE A 1 85 ? -6.681 3.498 3.102 1.00 71.81 85 PHE A CA 1
ATOM 691 C C . PHE A 1 85 ? -6.805 3.833 4.585 1.00 71.81 85 PHE A C 1
ATOM 693 O O . PHE A 1 85 ? -7.822 3.509 5.194 1.00 71.81 85 PHE A O 1
ATOM 700 N N . ASP A 1 86 ? -5.806 4.514 5.145 1.00 65.00 86 ASP A N 1
ATOM 701 C CA . ASP A 1 86 ? -5.797 4.966 6.528 1.00 65.00 86 ASP A CA 1
ATOM 702 C C . ASP A 1 86 ? -6.565 6.270 6.758 1.00 65.00 86 ASP A C 1
ATOM 704 O O . ASP A 1 86 ? -6.320 6.991 7.723 1.00 65.00 86 ASP A O 1
ATOM 708 N N . VAL A 1 87 ? -7.558 6.566 5.913 1.00 56.94 87 VAL A N 1
ATOM 709 C CA . VAL A 1 87 ? -8.617 7.471 6.352 1.00 56.94 87 VAL A CA 1
ATOM 710 C C . VAL A 1 87 ? -9.226 6.797 7.569 1.00 56.94 87 VAL A C 1
ATOM 712 O O . VAL A 1 87 ? -9.855 5.744 7.456 1.00 56.94 87 VAL A O 1
ATOM 715 N N . ASN A 1 88 ? -8.967 7.355 8.745 1.00 57.56 88 ASN A N 1
ATOM 716 C CA . ASN A 1 88 ? -9.420 6.790 9.995 1.00 57.56 88 ASN A CA 1
ATOM 717 C C . ASN A 1 88 ? -10.949 6.891 10.020 1.00 57.56 88 ASN A C 1
ATOM 719 O O . ASN A 1 8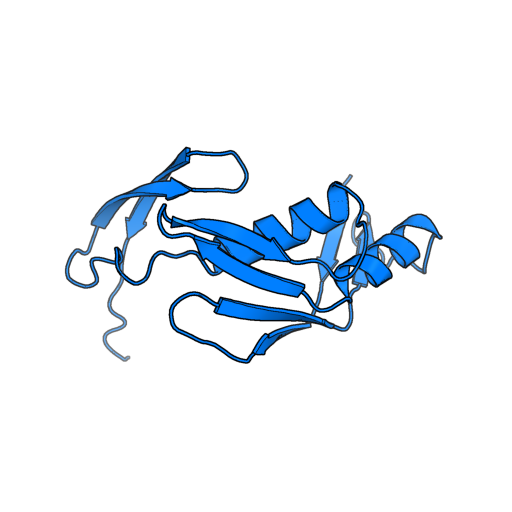8 ? -11.514 7.864 10.509 1.00 57.56 88 ASN A O 1
ATOM 723 N N . PHE A 1 89 ? -11.636 5.896 9.450 1.00 47.69 89 PHE A N 1
ATOM 724 C CA . PHE A 1 89 ? -13.094 5.864 9.344 1.00 47.69 89 PHE A CA 1
ATOM 725 C C . PHE A 1 89 ? -13.764 5.946 10.720 1.00 47.69 89 PHE A C 1
ATOM 727 O O . PHE A 1 89 ? -14.902 6.394 10.812 1.00 47.69 89 PHE A O 1
ATOM 734 N N . ALA A 1 90 ? -13.048 5.585 11.792 1.00 47.94 90 AL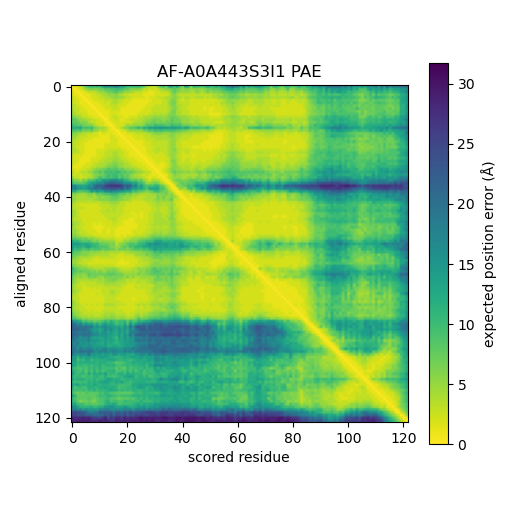A A N 1
ATOM 735 C CA . ALA A 1 90 ? -13.502 5.760 13.167 1.00 47.94 90 ALA A CA 1
ATOM 736 C C . ALA A 1 90 ? -13.372 7.211 13.678 1.00 47.94 90 ALA A C 1
ATOM 738 O O . ALA A 1 90 ? -14.127 7.608 14.563 1.00 47.94 90 ALA A O 1
ATOM 739 N N . GLN A 1 91 ? -12.459 8.014 13.123 1.00 54.66 91 GLN A N 1
ATOM 740 C CA . GLN A 1 91 ? -12.333 9.456 13.381 1.00 54.66 91 GLN A CA 1
ATOM 741 C C . GLN A 1 91 ? -13.010 10.327 12.317 1.00 54.66 91 GLN A C 1
ATOM 743 O O . GLN A 1 91 ? -13.085 11.546 12.488 1.00 54.66 91 GLN A O 1
ATOM 748 N N . LEU A 1 92 ? -13.526 9.729 11.238 1.00 59.81 92 LEU A N 1
ATOM 749 C CA . LEU A 1 92 ? -14.374 10.416 10.276 1.00 59.81 92 LEU A CA 1
ATOM 750 C C . LEU A 1 92 ? -15.627 10.899 10.994 1.00 59.81 92 LEU A C 1
ATOM 752 O O . LEU A 1 92 ? -16.587 10.160 11.219 1.00 59.81 92 LEU A O 1
ATOM 756 N N . LYS A 1 93 ? -15.623 12.178 11.355 1.00 62.06 93 LYS A N 1
ATOM 757 C CA . LYS A 1 93 ? -16.793 12.849 11.894 1.00 62.06 93 LYS A CA 1
ATOM 758 C C . LYS A 1 93 ? -17.747 13.138 10.746 1.00 62.06 93 LYS A C 1
ATOM 760 O O . LYS A 1 93 ? -17.866 14.270 10.295 1.00 62.06 93 LYS A O 1
ATOM 765 N N . LEU A 1 94 ? -18.447 12.102 10.285 1.00 66.56 94 LEU A N 1
ATOM 766 C CA . LEU A 1 94 ? -19.417 12.183 9.183 1.00 66.56 94 LEU A CA 1
ATOM 767 C C . LEU A 1 94 ? -20.528 13.221 9.435 1.00 66.56 94 LEU A C 1
ATOM 769 O O . LEU A 1 94 ? -21.200 13.648 8.501 1.00 66.56 94 LEU A O 1
ATOM 773 N N . ASN A 1 95 ? -20.699 13.634 10.693 1.00 68.38 95 ASN A N 1
ATOM 774 C CA . ASN A 1 95 ? -21.670 14.633 11.127 1.00 68.38 95 ASN A CA 1
ATOM 775 C C . ASN A 1 95 ? -21.126 16.078 11.097 1.00 68.38 95 ASN A C 1
ATOM 777 O O . ASN A 1 95 ? -21.897 17.011 11.311 1.00 68.38 95 ASN A O 1
ATOM 781 N N . GLU A 1 96 ? -19.827 16.282 10.862 1.00 68.31 96 GLU A N 1
ATOM 782 C CA . GLU A 1 96 ? -19.190 17.599 10.756 1.00 68.31 96 GLU A CA 1
ATOM 783 C C . GLU A 1 96 ? -18.810 17.867 9.291 1.00 68.31 96 GLU A C 1
ATOM 785 O O . GLU A 1 96 ? -18.149 17.058 8.642 1.00 68.31 96 GLU A O 1
ATOM 790 N N . SER A 1 97 ? -19.221 19.017 8.749 1.00 72.44 97 SER A N 1
ATOM 791 C CA . SER A 1 97 ? -18.935 19.377 7.353 1.00 72.44 97 SER A CA 1
ATOM 792 C C . SER A 1 97 ? -17.468 19.743 7.117 1.00 72.44 97 SER A C 1
ATOM 794 O O . SER A 1 97 ? -16.958 19.514 6.026 1.00 72.44 97 SER A O 1
ATOM 796 N N . ASP A 1 98 ? -16.801 20.305 8.128 1.00 81.25 98 ASP A N 1
ATOM 797 C CA . ASP A 1 98 ? -15.398 20.726 8.111 1.00 81.25 98 ASP A CA 1
ATOM 798 C C . ASP A 1 98 ? -14.774 20.412 9.481 1.00 81.25 98 ASP A C 1
ATOM 800 O O . ASP A 1 98 ? -15.269 20.904 10.496 1.00 81.25 98 ASP A O 1
ATOM 804 N N . TYR A 1 99 ? -13.687 19.635 9.526 1.00 80.81 99 TYR A N 1
ATOM 805 C CA . TYR A 1 99 ? -12.961 19.357 10.773 1.00 80.81 99 TYR A CA 1
ATOM 806 C C . TYR A 1 99 ? -11.461 19.121 10.543 1.00 80.81 99 TYR A C 1
ATOM 808 O O . TYR A 1 99 ? -11.011 18.871 9.425 1.00 80.81 99 TYR A O 1
ATOM 816 N N . GLU A 1 100 ? -10.670 19.234 11.610 1.00 81.94 100 GLU A N 1
ATOM 817 C CA . GLU A 1 100 ? -9.223 18.999 11.595 1.00 81.94 100 GLU A CA 1
ATOM 818 C C . GLU A 1 100 ? -8.859 17.873 12.565 1.00 81.94 100 GLU A C 1
ATOM 820 O O . GLU A 1 100 ? -9.448 17.750 13.640 1.00 81.94 100 GLU A O 1
ATOM 825 N N . THR A 1 101 ? -7.882 17.060 12.182 1.00 78.62 101 THR A N 1
ATOM 826 C CA . THR A 1 101 ? -7.332 15.968 12.993 1.00 78.62 101 THR A CA 1
ATOM 827 C C . THR A 1 101 ? -5.819 15.870 12.773 1.00 78.62 101 THR A C 1
ATOM 829 O O . THR A 1 101 ? -5.255 16.515 11.883 1.00 78.62 101 THR A O 1
ATOM 832 N N . THR A 1 102 ? -5.158 15.118 13.643 1.00 79.56 102 THR A N 1
ATOM 833 C CA . THR A 1 102 ? -3.733 14.818 13.589 1.00 79.56 102 THR A CA 1
ATOM 834 C C . THR A 1 102 ? -3.588 13.326 13.323 1.00 79.56 102 THR A C 1
ATOM 836 O O . THR A 1 102 ? -4.002 12.516 14.151 1.00 79.56 102 THR A O 1
ATOM 839 N N . GLU A 1 103 ? -3.015 12.970 12.177 1.00 73.38 103 GLU A N 1
ATOM 840 C CA . GLU A 1 103 ? -2.976 11.591 11.676 1.00 73.38 103 GLU A CA 1
ATOM 841 C C . GLU A 1 103 ? -1.555 11.183 11.286 1.00 73.38 103 GLU A C 1
ATOM 843 O O . GLU A 1 103 ? -0.708 12.025 10.960 1.00 73.38 103 GLU A O 1
ATOM 848 N N . GLU A 1 104 ? -1.285 9.879 11.317 1.00 71.00 104 GLU A N 1
ATOM 849 C CA . GLU A 1 104 ? -0.038 9.337 10.792 1.00 71.00 104 GLU A CA 1
ATOM 850 C C . GLU A 1 104 ? -0.071 9.376 9.258 1.00 71.00 104 GLU A C 1
ATOM 852 O O . GLU A 1 104 ? -1.013 8.937 8.607 1.00 71.00 104 GLU A O 1
ATOM 857 N N . CYS A 1 105 ? 0.968 9.944 8.663 1.00 70.94 105 CYS A N 1
ATOM 858 C CA . CYS A 1 105 ? 1.159 10.037 7.224 1.00 70.94 105 CYS A CA 1
ATOM 859 C C . CYS A 1 105 ? 2.528 9.468 6.848 1.00 70.94 105 CYS A C 1
ATOM 861 O O . CYS A 1 105 ? 3.391 9.241 7.696 1.00 70.94 105 CYS A O 1
ATOM 863 N N . ILE A 1 106 ? 2.792 9.329 5.546 1.00 67.38 106 ILE A N 1
ATOM 864 C CA . ILE A 1 106 ? 4.094 8.849 5.052 1.00 67.38 106 ILE A CA 1
ATOM 865 C C . ILE A 1 106 ? 5.293 9.694 5.539 1.00 67.38 106 ILE A C 1
ATOM 867 O O . ILE A 1 106 ? 6.410 9.188 5.619 1.00 67.38 106 ILE A O 1
ATOM 871 N N . TYR A 1 107 ? 5.071 10.966 5.888 1.00 72.44 107 TYR A N 1
ATOM 872 C CA . TYR A 1 107 ? 6.095 11.889 6.396 1.00 72.44 107 TYR A CA 1
ATOM 873 C C . TYR A 1 107 ? 6.117 12.010 7.933 1.00 72.44 107 TYR A C 1
ATOM 875 O O . TYR A 1 107 ? 6.790 12.894 8.462 1.00 72.44 107 TYR A O 1
ATOM 883 N N . GLY A 1 108 ? 5.399 11.142 8.650 1.00 73.94 108 GLY A N 1
ATOM 884 C CA . GLY A 1 108 ? 5.201 11.218 10.098 1.00 73.94 108 GLY A CA 1
ATOM 885 C C . GLY A 1 108 ? 3.846 11.823 10.456 1.00 73.94 108 GLY A C 1
ATOM 886 O O . GLY A 1 108 ? 2.883 11.704 9.703 1.00 73.94 108 GLY A O 1
ATOM 887 N N . VAL A 1 109 ? 3.758 12.479 11.609 1.00 78.25 109 VAL A N 1
ATOM 888 C CA . VAL A 1 109 ? 2.491 13.022 12.115 1.00 78.25 109 VAL A CA 1
ATOM 889 C C . VAL A 1 109 ? 2.137 14.321 11.389 1.00 78.25 109 VAL A C 1
ATOM 891 O O . VAL A 1 109 ? 2.882 15.301 11.456 1.00 78.25 109 VAL A O 1
ATOM 894 N N . CYS A 1 110 ? 0.997 14.337 10.701 1.00 78.19 110 CYS A N 1
ATOM 895 C CA . CYS A 1 110 ? 0.533 15.473 9.909 1.00 78.19 110 CYS A CA 1
ATOM 896 C C . CYS A 1 110 ? -0.781 16.034 10.450 1.00 78.19 110 CYS A C 1
ATOM 898 O O . CYS A 1 110 ? -1.618 15.313 10.990 1.00 78.19 110 CYS A O 1
ATOM 900 N N . LYS A 1 111 ? -0.971 17.344 10.270 1.00 81.00 111 LYS A N 1
ATOM 901 C CA . LYS A 1 111 ? -2.256 17.996 10.516 1.00 81.00 111 LYS A CA 1
ATOM 902 C C . LYS A 1 111 ? -3.104 17.904 9.248 1.00 81.00 111 LYS A C 1
ATOM 904 O O . LYS A 1 111 ? -2.737 18.491 8.229 1.00 81.00 111 LYS A O 1
ATOM 909 N N . THR A 1 112 ? -4.234 17.212 9.324 1.00 78.75 112 THR A N 1
ATOM 910 C CA . THR A 1 112 ? -5.123 16.954 8.185 1.00 78.75 112 THR A CA 1
ATOM 911 C C . THR A 1 112 ? -6.433 17.712 8.361 1.00 78.75 112 THR A C 1
ATOM 913 O O . THR A 1 112 ? -7.051 17.676 9.425 1.00 78.75 112 THR A O 1
ATOM 916 N N . LYS A 1 113 ? -6.870 18.408 7.306 1.00 82.38 113 LYS A N 1
ATOM 917 C CA . LYS A 1 113 ? -8.171 19.080 7.255 1.00 82.38 113 LYS A CA 1
ATOM 918 C C . LYS A 1 113 ? -9.114 18.306 6.344 1.00 82.38 113 LYS A C 1
ATOM 920 O O . LYS A 1 113 ? -8.828 18.142 5.159 1.00 82.38 113 LYS A O 1
ATOM 925 N N . TYR A 1 114 ? -10.246 17.896 6.893 1.00 79.56 114 TYR A N 1
ATOM 926 C CA . TYR A 1 114 ? -11.310 17.206 6.182 1.00 79.56 114 TYR A CA 1
ATOM 927 C C . TYR A 1 114 ? -12.448 18.164 5.856 1.00 79.56 114 TYR A C 1
ATOM 929 O O . TYR A 1 114 ? -12.821 19.012 6.669 1.00 79.56 114 TYR A O 1
ATOM 937 N N . ARG A 1 115 ? -13.015 17.983 4.662 1.00 79.88 115 ARG A N 1
ATOM 938 C CA . ARG A 1 115 ? -14.291 18.564 4.254 1.00 79.88 115 ARG A CA 1
ATOM 939 C C . ARG A 1 115 ? -15.174 17.451 3.719 1.00 79.88 115 ARG A C 1
ATOM 941 O O . ARG A 1 115 ? -14.851 16.851 2.693 1.00 79.88 115 ARG A O 1
ATOM 948 N N . VAL A 1 116 ? -16.263 17.169 4.423 1.00 75.62 116 VAL A N 1
ATOM 949 C CA . VAL A 1 116 ? -17.186 16.086 4.082 1.00 75.62 116 VAL A CA 1
ATOM 950 C C . VAL A 1 116 ? -18.384 16.683 3.358 1.00 75.62 116 VAL A C 1
ATOM 952 O O . VAL A 1 116 ? -19.141 17.476 3.915 1.00 75.62 116 VAL A O 1
ATOM 955 N N . TYR A 1 117 ? -18.564 16.291 2.100 1.00 73.38 117 TYR A N 1
ATOM 956 C CA . TYR A 1 117 ? -19.753 16.632 1.331 1.00 73.38 117 TYR A CA 1
ATOM 957 C C . TYR A 1 117 ? -20.722 15.454 1.396 1.00 73.38 117 TYR A C 1
ATOM 959 O O . TYR A 1 117 ? -20.375 14.340 1.006 1.00 73.38 117 TYR A O 1
ATOM 967 N N . SER A 1 118 ? -21.941 15.685 1.884 1.00 65.56 118 SER A N 1
ATOM 968 C CA . SER A 1 118 ? -23.011 14.710 1.689 1.00 65.56 118 SER A CA 1
ATOM 969 C C . SER A 1 118 ? -23.425 14.770 0.223 1.00 65.56 118 SER A C 1
ATOM 971 O O . SER A 1 118 ? -23.921 15.795 -0.246 1.00 65.56 118 SER A O 1
ATOM 973 N N . ASN A 1 119 ? -23.224 13.677 -0.511 1.00 61.00 119 ASN A N 1
ATOM 974 C CA . ASN A 1 119 ? -23.906 13.493 -1.784 1.00 61.00 119 ASN A CA 1
ATOM 975 C C . ASN A 1 119 ? -25.390 13.297 -1.461 1.00 61.00 119 ASN A C 1
ATOM 977 O O . ASN A 1 119 ? -25.857 12.172 -1.311 1.00 61.00 119 ASN A O 1
ATOM 981 N N . LYS A 1 120 ? -26.137 14.393 -1.292 1.00 50.12 120 LYS A N 1
ATOM 982 C CA . LYS A 1 120 ? -27.575 14.334 -1.535 1.00 50.12 120 LYS A CA 1
ATOM 983 C C . LYS A 1 120 ? -27.712 13.975 -3.011 1.00 50.12 120 LYS A C 1
ATOM 985 O O . LYS A 1 120 ? -27.267 14.741 -3.863 1.00 50.12 120 LYS A O 1
ATOM 990 N N . GLU A 1 121 ? -28.190 12.761 -3.255 1.00 48.91 121 GLU A N 1
ATOM 991 C CA . GLU A 1 121 ? -28.404 12.177 -4.578 1.00 48.91 121 GLU A CA 1
ATOM 992 C C . GLU A 1 121 ? -29.048 13.205 -5.521 1.00 48.91 121 GLU A C 1
ATOM 994 O O . GLU A 1 121 ? -29.975 13.922 -5.134 1.00 48.91 121 GLU A O 1
ATOM 999 N N . SER A 1 122 ? -28.482 13.316 -6.726 1.00 40.22 122 SER A N 1
ATOM 1000 C CA . SER A 1 122 ? -29.048 14.071 -7.852 1.00 40.22 122 SER A CA 1
ATOM 1001 C C . SER A 1 122 ? -30.022 13.193 -8.618 1.00 40.22 122 SER A C 1
ATOM 1003 O O . SER A 1 122 ? -29.681 12.002 -8.795 1.00 40.22 122 SER A O 1
#

Foldseek 3Di:
DDKDWDFDKDWDPDDPFKIKIATHPIWMDDPNHTDPDDPVVVLLSVQRRFMWMWGQDPVRDIDIGGPDDDDPVSVLVVQQVVVVVPPVPVPPPLVDQKDWDWDQHSVGIDIDIDGHDPCPDD

Radius of gyration: 16.98 Å; Cα contacts (8 Å, |Δi|>4): 168; chains: 1; bounding box: 46×33×42 Å

Organism: NCBI:txid299467

pLDDT: mean 80.91, std 12.12, range [40.22, 95.62]

Secondary structure (DSSP, 8-state):
--EEEEEEEEEEEEETTEEEEEEEEEEEEETTEE----HHHHHHHHHHHS-EEEEE-TTS-EEEEESS---HHHHHHHHHHHHHH---TTT--TT-SEEEEEEEETTEEEEEEEEPPP----